Protein AF-J6IDW9-F1 (afdb_monomer)

Foldseek 3Di:
DVVVVVVVVLVVDPCNVVVVVVVVVVVVVVCCPDPNNVVVVVQQQDDDPPGGVVVVVCVVVVVVVVVVVVVVVVVCCVPNQVVDPVSVVVVVVVVVCVPVVVVVCVVVCVVVVD

Radius of gyration: 20.42 Å; Cα contacts (8 Å, |Δi|>4): 34; chains: 1; bounding box: 52×36×47 Å

pLDDT: mean 88.26, std 11.67, range [52.59, 97.94]

Secondary structure (DSSP, 8-state):
-HHHHHHHHHHTSTTHHHHHHHHHHHHHHHHHTSTTHHHHHHHHT-EETTEEHHHHHHHHHHHHHHHHHHHHHHHHHHHSTTSSHHHHHHHHHHHHHHHHHHHHHHHTTTTTT-

Sequence (114 aa):
MKLIAILK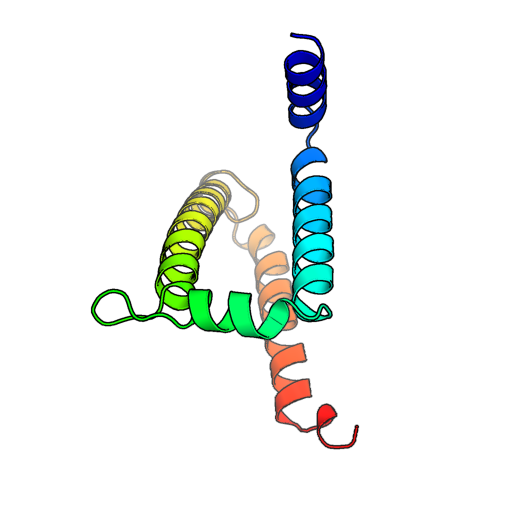GFFSKNQSSGVLLILCVVLSLTIANSPMAESFQALLDQEVGPYSISMWINDALMAIFFLLVGLEIKREILKGELSDIRSASLPIVAAIGGMIVPAVIFSLGLFQYF

Mean predicted aligned error: 7.86 Å

Structure (mmCIF, N/CA/C/O backbone):
data_AF-J6IDW9-F1
#
_entry.id   AF-J6IDW9-F1
#
loop_
_atom_site.group_PDB
_atom_site.id
_atom_site.type_symbol
_atom_site.label_atom_id
_atom_site.label_alt_id
_atom_site.label_comp_id
_atom_site.label_asym_id
_atom_site.label_entity_id
_atom_site.label_seq_id
_atom_site.pdbx_PDB_ins_code
_atom_site.Cartn_x
_atom_site.Cartn_y
_atom_site.Cartn_z
_atom_site.occupancy
_atom_site.B_iso_or_equiv
_atom_site.auth_seq_id
_atom_site.auth_comp_id
_atom_site.auth_asym_id
_atom_site.auth_atom_id
_atom_site.pdbx_PDB_model_num
ATOM 1 N N . MET A 1 1 ? 29.881 11.940 11.364 1.00 60.53 1 MET A N 1
ATOM 2 C CA . MET A 1 1 ? 29.074 12.279 12.566 1.00 60.53 1 MET A CA 1
ATOM 3 C C . MET A 1 1 ? 28.038 13.390 12.333 1.00 60.53 1 MET A C 1
ATOM 5 O O . MET A 1 1 ? 26.935 13.247 12.840 1.00 60.53 1 MET A O 1
ATOM 9 N N . LYS A 1 2 ? 28.3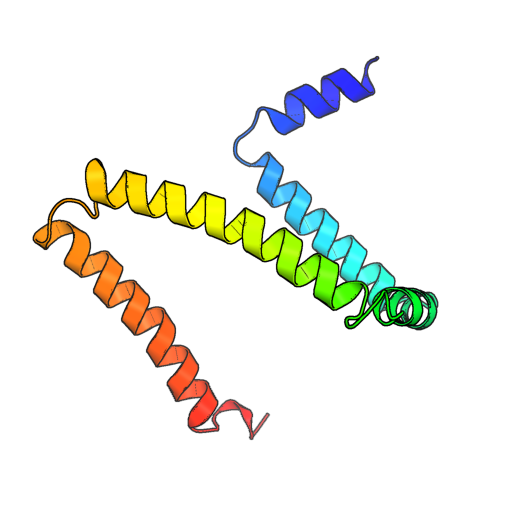05 14.442 11.530 1.00 60.31 2 LYS A N 1
ATOM 10 C CA . LYS A 1 2 ? 27.306 15.498 11.214 1.00 60.31 2 LYS A CA 1
ATOM 11 C C . LYS A 1 2 ? 26.077 15.005 10.427 1.00 60.31 2 LYS A C 1
ATOM 13 O O . LYS A 1 2 ? 24.967 15.403 10.748 1.00 60.31 2 LYS A O 1
ATOM 18 N N . LEU A 1 3 ? 26.256 14.097 9.462 1.00 67.94 3 LEU A N 1
ATOM 19 C CA . LEU A 1 3 ? 25.152 13.548 8.655 1.00 67.94 3 LEU A CA 1
ATOM 20 C C . LEU A 1 3 ? 24.111 12.810 9.512 1.00 67.94 3 LEU A C 1
ATOM 22 O O . LEU A 1 3 ? 22.916 13.026 9.367 1.00 67.94 3 LEU A O 1
ATOM 26 N N . ILE A 1 4 ? 24.577 12.003 10.468 1.00 72.19 4 ILE A N 1
ATOM 27 C CA . ILE A 1 4 ? 23.711 11.262 11.393 1.00 72.19 4 ILE A CA 1
ATOM 28 C C . ILE A 1 4 ? 22.938 12.230 12.301 1.00 72.19 4 ILE A C 1
ATOM 30 O O . ILE A 1 4 ? 21.759 12.011 12.546 1.00 72.19 4 ILE A O 1
ATOM 34 N N . ALA A 1 5 ? 23.559 13.327 12.752 1.00 71.44 5 ALA A N 1
ATOM 35 C CA . ALA A 1 5 ? 22.882 14.349 13.553 1.00 71.44 5 ALA A CA 1
ATOM 36 C C . ALA A 1 5 ? 21.793 15.100 12.758 1.00 71.44 5 ALA A C 1
ATOM 38 O O . ALA A 1 5 ? 20.717 15.359 13.294 1.00 71.44 5 ALA A O 1
ATOM 39 N N . ILE A 1 6 ? 22.042 15.388 11.474 1.00 68.81 6 ILE A N 1
ATOM 40 C CA . ILE A 1 6 ? 21.066 16.017 10.568 1.00 68.81 6 ILE A CA 1
ATOM 41 C C . ILE A 1 6 ? 19.889 15.071 10.307 1.00 68.81 6 ILE A C 1
ATOM 43 O O . ILE A 1 6 ? 18.742 15.483 10.448 1.00 68.81 6 ILE A O 1
ATOM 47 N N . LEU A 1 7 ? 20.158 13.793 10.015 1.00 68.75 7 LEU A N 1
ATOM 48 C CA . LEU A 1 7 ? 19.113 12.780 9.843 1.00 68.75 7 LEU A CA 1
ATOM 49 C C . LEU A 1 7 ? 18.279 12.615 11.120 1.00 68.75 7 LEU A C 1
ATOM 51 O O . LEU A 1 7 ? 17.056 12.592 11.053 1.00 68.75 7 LEU A O 1
ATOM 55 N N . LYS A 1 8 ? 18.912 12.598 12.298 1.00 66.31 8 LYS A N 1
ATOM 56 C CA . LYS A 1 8 ? 18.208 12.475 13.583 1.00 66.31 8 LYS A CA 1
ATOM 57 C C . LYS A 1 8 ? 17.284 13.669 13.866 1.00 66.31 8 LYS A C 1
ATOM 59 O O . LYS A 1 8 ? 16.171 13.469 14.341 1.00 66.31 8 LYS A O 1
ATOM 64 N N . GLY A 1 9 ? 17.714 14.891 13.537 1.00 65.19 9 GLY A N 1
ATOM 65 C CA . GLY A 1 9 ? 16.885 16.101 13.645 1.00 65.19 9 GLY A CA 1
ATOM 66 C C . GLY A 1 9 ? 15.796 16.211 12.570 1.00 65.19 9 GLY A C 1
ATOM 67 O O . GLY A 1 9 ? 14.788 16.883 12.776 1.00 65.19 9 GLY A O 1
ATOM 68 N N . PHE A 1 10 ? 15.972 15.535 11.431 1.00 64.75 10 PHE A N 1
ATOM 69 C CA . PHE A 1 10 ? 14.960 15.458 10.380 1.00 64.75 10 PHE A CA 1
ATOM 70 C C . PHE A 1 10 ? 13.876 14.427 10.715 1.00 64.75 10 PHE A C 1
ATOM 72 O O . PHE A 1 10 ? 12.696 14.705 10.525 1.00 64.75 10 PHE A O 1
ATOM 79 N N . PHE A 1 11 ? 14.252 13.268 11.267 1.00 65.50 11 PHE A N 1
ATOM 80 C CA . PHE A 1 11 ? 13.330 12.210 11.703 1.00 65.50 11 PHE A CA 1
ATOM 81 C C . PHE A 1 11 ? 12.538 12.558 12.974 1.00 65.50 11 PHE A C 1
ATOM 83 O O . PHE A 1 11 ? 11.536 11.911 13.254 1.00 65.50 11 PHE A O 1
ATOM 90 N N . SER A 1 12 ? 12.931 13.590 13.732 1.00 66.75 12 SER A N 1
ATOM 91 C CA . SER A 1 12 ? 12.208 14.008 14.944 1.00 66.75 12 SER A CA 1
ATOM 92 C C . SER A 1 12 ? 10.954 14.852 14.671 1.00 66.75 12 SER A C 1
ATOM 94 O O . SER A 1 12 ? 10.291 15.276 15.616 1.00 66.75 12 SER A O 1
ATOM 96 N N . LYS A 1 13 ? 10.645 15.163 13.406 1.00 70.44 13 LYS A N 1
ATOM 97 C CA . LYS A 1 13 ? 9.480 15.972 13.019 1.00 70.44 13 LYS A CA 1
ATOM 98 C C . LYS A 1 13 ? 8.375 15.075 12.461 1.00 70.44 13 LYS A C 1
ATOM 100 O O . LYS A 1 13 ? 8.643 14.280 11.567 1.00 70.44 13 LYS A O 1
ATOM 105 N N . ASN A 1 14 ? 7.123 15.277 12.888 1.00 66.50 14 ASN A N 1
ATOM 106 C CA . ASN A 1 14 ? 5.953 14.533 12.379 1.00 66.50 14 ASN A CA 1
ATOM 107 C C . ASN A 1 14 ? 5.796 14.565 10.843 1.00 66.50 14 ASN A C 1
ATOM 109 O O . ASN A 1 14 ? 5.167 13.680 10.281 1.00 66.50 14 ASN A O 1
ATOM 113 N N . GLN A 1 15 ? 6.364 15.561 10.152 1.00 76.25 15 GLN A N 1
ATOM 114 C CA . GLN A 1 15 ? 6.323 15.678 8.684 1.00 76.25 15 GLN A CA 1
ATOM 115 C C . GLN A 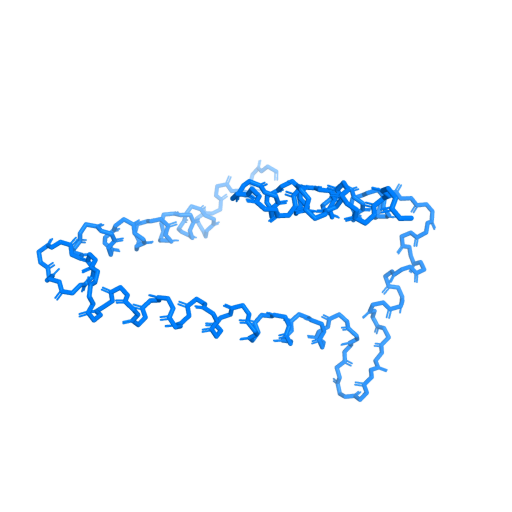1 15 ? 7.416 14.877 7.946 1.00 76.25 15 GLN A C 1
ATOM 117 O O . GLN A 1 15 ? 7.411 14.826 6.718 1.00 76.25 15 GLN A O 1
ATOM 122 N N . SER A 1 16 ? 8.354 14.252 8.662 1.00 81.44 16 SER A N 1
ATOM 123 C CA . SER A 1 16 ? 9.511 13.574 8.061 1.00 81.44 16 SER A CA 1
ATOM 124 C C . SER A 1 16 ? 9.127 12.381 7.181 1.00 81.44 16 SER A C 1
ATOM 126 O O . SER A 1 16 ? 9.686 12.197 6.100 1.00 81.44 16 SER A O 1
ATOM 128 N N . SER A 1 17 ? 8.122 11.607 7.603 1.00 84.44 17 SER A N 1
ATOM 129 C CA . SER A 1 17 ? 7.636 10.433 6.868 1.00 84.44 17 SER A CA 1
ATOM 130 C C . SER A 1 17 ? 7.020 10.804 5.518 1.00 84.44 17 SER A C 1
ATOM 132 O O . SER A 1 17 ? 7.280 10.129 4.525 1.00 84.44 17 SER A O 1
ATOM 134 N N . GLY A 1 18 ? 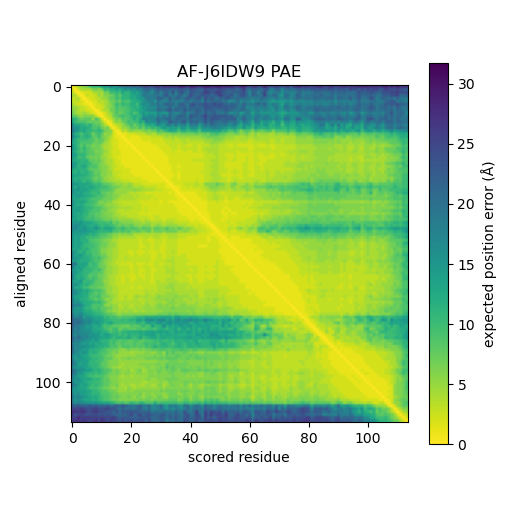6.268 11.908 5.452 1.00 88.75 18 GLY A N 1
ATOM 135 C CA . GLY A 1 18 ? 5.669 12.400 4.209 1.00 88.75 18 GLY A CA 1
ATOM 136 C C . GLY A 1 18 ? 6.714 12.831 3.177 1.00 88.75 18 GLY A C 1
ATOM 137 O O . GLY A 1 18 ? 6.608 12.476 2.006 1.00 88.75 18 GLY A O 1
ATOM 138 N N . VAL A 1 19 ? 7.767 13.536 3.608 1.00 90.00 19 VAL A N 1
ATOM 139 C CA . VAL A 1 19 ? 8.869 13.939 2.714 1.00 90.00 19 VAL A CA 1
ATOM 140 C C . VAL A 1 19 ? 9.616 12.718 2.178 1.00 90.00 19 VAL A C 1
ATOM 142 O O . VAL A 1 19 ? 9.936 12.664 0.992 1.00 90.00 19 VAL A O 1
ATOM 145 N N . LEU A 1 20 ? 9.866 11.724 3.035 1.00 90.75 20 LEU A N 1
ATOM 146 C CA . LEU A 1 20 ? 10.535 10.489 2.634 1.00 90.75 20 LEU A CA 1
ATOM 147 C C . LEU A 1 20 ? 9.701 9.696 1.616 1.00 90.75 20 LEU A C 1
ATOM 149 O O . LEU A 1 20 ? 10.254 9.235 0.621 1.00 90.75 20 LEU A O 1
ATOM 153 N N . LEU A 1 21 ? 8.380 9.607 1.809 1.00 92.88 21 LEU A N 1
ATOM 154 C CA . LEU A 1 21 ? 7.471 8.984 0.840 1.00 92.88 21 LEU A CA 1
ATOM 155 C C . LEU A 1 21 ? 7.527 9.673 -0.528 1.00 92.88 21 LEU A C 1
ATOM 157 O O . LEU A 1 21 ? 7.681 8.996 -1.541 1.00 92.88 21 LEU A O 1
ATOM 161 N N . ILE A 1 22 ? 7.460 11.007 -0.566 1.00 94.25 22 ILE A N 1
ATOM 162 C CA . ILE A 1 22 ? 7.553 11.767 -1.824 1.00 94.25 22 ILE A CA 1
ATOM 163 C C . ILE A 1 22 ? 8.890 11.497 -2.520 1.00 94.25 22 ILE A C 1
ATOM 165 O O . ILE A 1 22 ? 8.921 11.278 -3.729 1.00 94.25 22 ILE A O 1
ATOM 169 N N . LEU A 1 23 ? 9.991 11.465 -1.766 1.00 95.56 23 LEU A N 1
ATOM 170 C CA . LEU A 1 23 ? 11.311 11.156 -2.310 1.00 95.56 23 LEU A CA 1
ATOM 171 C C . LEU A 1 23 ? 11.339 9.750 -2.932 1.00 95.56 23 LEU A C 1
ATOM 173 O O . LEU A 1 23 ? 11.808 9.597 -4.059 1.00 95.56 23 LEU A O 1
ATOM 177 N N . CYS A 1 24 ? 10.78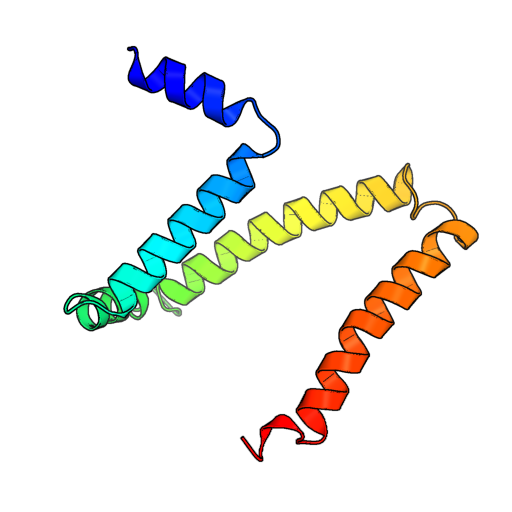9 8.740 -2.250 1.00 95.88 24 CYS A N 1
ATOM 178 C CA . CYS A 1 24 ? 10.663 7.384 -2.792 1.00 95.88 24 CYS A CA 1
ATOM 179 C C . CYS A 1 24 ? 9.837 7.346 -4.085 1.00 95.88 24 CYS A C 1
ATOM 181 O O . CYS A 1 24 ? 10.247 6.686 -5.038 1.00 95.88 24 CYS A O 1
ATOM 183 N N . VAL A 1 25 ? 8.719 8.078 -4.153 1.00 97.00 25 VAL A N 1
ATOM 184 C CA . VAL A 1 25 ? 7.891 8.171 -5.369 1.00 97.00 25 VAL A CA 1
ATOM 185 C C . VAL A 1 25 ? 8.675 8.800 -6.521 1.00 97.00 25 VAL A C 1
ATOM 187 O O . VAL A 1 25 ? 8.686 8.252 -7.621 1.00 97.00 25 VAL A O 1
ATOM 190 N N . VAL A 1 26 ? 9.380 9.908 -6.276 1.00 97.88 26 VAL A N 1
ATOM 191 C CA . VAL A 1 26 ? 10.208 10.569 -7.298 1.00 97.88 26 VAL A CA 1
ATOM 192 C C . VAL A 1 26 ? 11.307 9.635 -7.802 1.00 97.88 26 VAL A C 1
ATOM 194 O O . VAL A 1 26 ? 11.505 9.528 -9.013 1.00 97.88 26 VAL A O 1
ATOM 197 N N . LEU A 1 27 ? 11.992 8.916 -6.906 1.00 96.81 27 LEU A N 1
ATOM 198 C CA . LEU A 1 27 ? 12.995 7.921 -7.296 1.00 96.81 27 LEU A CA 1
ATOM 199 C C . LEU A 1 27 ? 12.380 6.791 -8.126 1.00 96.81 27 LEU A C 1
ATOM 201 O O . LEU A 1 27 ? 12.922 6.451 -9.175 1.00 96.81 27 LEU A O 1
ATOM 205 N N . SER A 1 28 ? 11.235 6.253 -7.700 1.00 95.69 28 SER A N 1
ATOM 206 C CA . SER A 1 28 ? 10.530 5.188 -8.418 1.00 95.69 28 SER A CA 1
ATOM 207 C C . SER A 1 28 ? 10.143 5.622 -9.832 1.00 95.69 28 SER A C 1
ATOM 209 O O . SER A 1 28 ? 10.403 4.895 -10.787 1.00 95.69 28 SER A O 1
ATOM 211 N N . LEU A 1 29 ? 9.570 6.821 -9.985 1.00 97.00 29 LEU A N 1
ATOM 212 C CA . LEU A 1 29 ? 9.210 7.372 -11.293 1.00 97.00 29 LEU A CA 1
ATOM 213 C C . LEU A 1 29 ? 10.442 7.635 -12.160 1.00 97.00 29 LEU A C 1
ATOM 215 O O . LEU A 1 29 ? 10.406 7.381 -13.361 1.00 97.00 29 LEU A O 1
ATOM 219 N N . THR A 1 30 ? 11.538 8.106 -11.561 1.00 97.44 30 THR A N 1
ATOM 220 C CA . THR A 1 30 ? 12.797 8.332 -12.283 1.00 97.44 30 THR A CA 1
ATOM 221 C C . THR A 1 30 ? 13.344 7.022 -12.844 1.00 97.44 30 THR A C 1
ATOM 223 O O . THR A 1 30 ? 13.694 6.968 -14.018 1.00 97.44 30 THR A O 1
ATOM 226 N N . ILE A 1 31 ? 13.369 5.953 -12.040 1.00 96.56 31 ILE A N 1
ATOM 227 C CA . ILE A 1 31 ? 13.823 4.627 -12.482 1.00 96.56 31 ILE A CA 1
ATOM 228 C C . ILE A 1 31 ? 12.905 4.092 -13.587 1.00 96.56 31 ILE A C 1
ATOM 230 O O . ILE A 1 31 ? 13.405 3.684 -14.635 1.00 96.56 31 ILE A O 1
ATOM 234 N N . ALA A 1 32 ? 11.584 4.168 -13.394 1.00 95.56 32 ALA A N 1
ATOM 235 C CA . ALA A 1 32 ? 10.587 3.664 -14.342 1.00 95.56 32 ALA A CA 1
ATOM 236 C C . ALA A 1 32 ? 10.607 4.371 -15.711 1.00 95.56 32 ALA A C 1
ATOM 238 O O . ALA A 1 32 ? 10.227 3.769 -16.708 1.00 95.56 32 ALA A O 1
ATOM 239 N N . ASN A 1 33 ? 11.066 5.625 -15.774 1.00 97.19 33 ASN A N 1
ATOM 240 C CA . ASN A 1 33 ? 11.188 6.395 -17.021 1.00 97.19 33 ASN A CA 1
ATOM 241 C C . ASN A 1 33 ? 12.628 6.444 -17.565 1.00 97.19 33 ASN A C 1
ATOM 243 O O . ASN A 1 33 ? 12.928 7.221 -18.471 1.00 97.19 33 ASN A O 1
ATOM 247 N N . SER A 1 34 ? 13.539 5.647 -17.005 1.00 95.94 34 SER A N 1
ATOM 248 C CA . SER A 1 34 ? 14.941 5.592 -17.423 1.00 95.94 34 SER A CA 1
ATOM 249 C C . SER A 1 34 ? 15.248 4.318 -18.220 1.00 95.94 34 SER A C 1
ATOM 251 O O . SER A 1 34 ? 14.496 3.347 -18.137 1.00 95.94 34 SER A O 1
ATOM 253 N N . PRO A 1 35 ? 16.400 4.241 -18.915 1.00 95.31 35 PRO A N 1
ATOM 254 C CA . PRO A 1 35 ? 16.847 3.009 -19.576 1.00 95.31 35 PRO A CA 1
ATOM 255 C C . PRO A 1 35 ? 17.020 1.810 -18.628 1.00 95.31 35 PRO A C 1
ATOM 257 O O . PRO A 1 35 ? 17.125 0.678 -19.082 1.00 95.31 35 PRO A O 1
ATOM 260 N N . MET A 1 36 ? 17.065 2.042 -17.310 1.00 94.44 36 MET A N 1
ATOM 261 C CA . MET A 1 36 ? 17.163 0.987 -16.297 1.00 94.44 36 MET A CA 1
ATOM 262 C C . MET A 1 36 ? 15.812 0.329 -15.972 1.00 94.44 36 MET A C 1
ATOM 264 O O . MET A 1 36 ? 15.802 -0.665 -15.243 1.00 94.44 36 MET A O 1
ATOM 268 N N . ALA A 1 37 ? 14.694 0.843 -16.498 1.00 95.81 37 ALA A N 1
ATOM 269 C CA . ALA A 1 37 ? 13.348 0.371 -16.177 1.00 95.81 37 ALA A CA 1
ATOM 270 C C . ALA A 1 37 ? 13.181 -1.139 -16.405 1.00 95.81 37 ALA A C 1
ATOM 272 O O . ALA A 1 37 ? 12.789 -1.848 -15.482 1.00 95.81 37 ALA A O 1
AT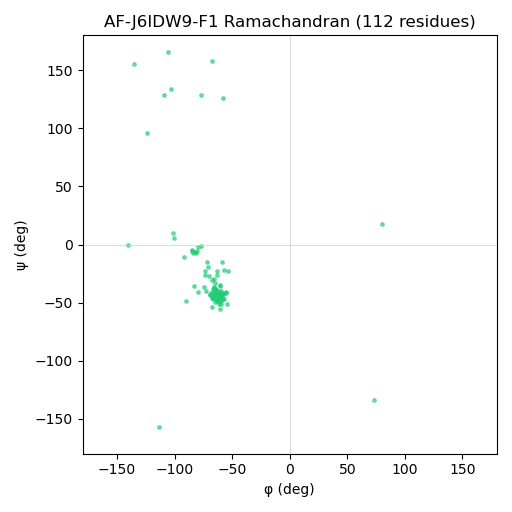OM 273 N N . GLU A 1 38 ? 13.561 -1.648 -17.582 1.00 94.94 38 GLU A N 1
ATOM 274 C CA . GLU A 1 38 ? 13.442 -3.078 -17.905 1.00 94.94 38 GLU A CA 1
ATOM 275 C C . GLU A 1 38 ? 14.284 -3.957 -16.975 1.00 94.94 38 GLU A C 1
ATOM 277 O O . GLU A 1 38 ? 13.810 -4.979 -16.488 1.00 94.94 38 GLU A O 1
ATOM 282 N N . SER A 1 39 ? 15.517 -3.540 -16.668 1.00 95.50 39 SER A N 1
ATOM 283 C CA . SER A 1 39 ? 16.401 -4.298 -15.773 1.00 95.50 39 SER A CA 1
ATOM 284 C C . SER A 1 39 ? 15.878 -4.360 -14.336 1.00 95.50 39 SER A C 1
ATOM 286 O O . SER A 1 39 ? 15.987 -5.392 -13.675 1.00 95.50 39 SER A O 1
ATOM 288 N N . PHE A 1 40 ? 15.282 -3.267 -13.854 1.00 95.62 40 PHE A N 1
ATOM 289 C CA . PHE A 1 40 ? 14.698 -3.202 -12.521 1.00 95.62 40 PHE A CA 1
ATOM 290 C C . PHE A 1 40 ? 13.393 -4.000 -12.445 1.00 95.62 40 PHE A C 1
ATOM 292 O O . PHE A 1 40 ? 13.178 -4.729 -11.479 1.00 95.62 40 PHE A O 1
ATOM 299 N N . GLN A 1 41 ? 12.562 -3.923 -13.486 1.00 95.56 41 GLN A N 1
ATOM 300 C CA . GLN A 1 41 ? 11.340 -4.712 -13.602 1.00 95.56 41 GLN A CA 1
ATOM 301 C C . GLN A 1 41 ? 11.651 -6.215 -13.648 1.00 95.56 41 GLN A C 1
ATOM 303 O O . GLN A 1 41 ? 11.063 -6.975 -12.890 1.00 95.56 41 GLN A O 1
ATOM 308 N N . ALA A 1 42 ? 12.651 -6.636 -14.429 1.00 96.06 42 ALA A N 1
ATOM 309 C CA . ALA A 1 42 ? 13.084 -8.034 -14.480 1.00 96.06 42 ALA A CA 1
ATOM 310 C C . ALA A 1 42 ? 13.578 -8.560 -13.120 1.00 96.06 42 ALA A C 1
ATOM 312 O O . ALA A 1 42 ? 13.350 -9.722 -12.789 1.00 96.06 42 ALA A O 1
ATOM 313 N N . LEU A 1 43 ? 14.225 -7.711 -12.312 1.00 95.94 43 LEU A N 1
ATOM 314 C CA . LEU A 1 43 ? 14.595 -8.055 -10.937 1.00 95.94 43 LEU A CA 1
ATOM 315 C C . LEU A 1 43 ? 13.349 -8.235 -10.065 1.00 95.94 43 LEU A C 1
ATOM 317 O O . LEU A 1 43 ? 13.256 -9.207 -9.326 1.00 95.94 43 LEU A O 1
ATOM 321 N N . LEU A 1 44 ? 12.382 -7.322 -10.147 1.00 95.75 44 LEU A N 1
ATOM 322 C CA . LEU A 1 44 ? 11.141 -7.410 -9.376 1.00 95.75 44 LEU A CA 1
ATOM 323 C C . LEU A 1 44 ? 10.274 -8.615 -9.764 1.00 95.75 44 LEU A C 1
ATOM 325 O O . LEU A 1 44 ? 9.611 -9.192 -8.900 1.00 95.75 44 LEU A O 1
ATOM 329 N N . ASP A 1 45 ? 10.305 -9.003 -11.033 1.00 96.56 45 ASP A N 1
ATOM 330 C CA . ASP A 1 45 ? 9.556 -10.138 -11.570 1.00 96.56 45 ASP A CA 1
ATOM 331 C C . ASP A 1 45 ? 10.278 -11.475 -11.366 1.00 96.56 45 ASP A C 1
ATOM 333 O O . ASP A 1 45 ? 9.695 -12.532 -11.603 1.00 96.56 45 ASP A O 1
ATOM 337 N N . GLN A 1 46 ? 11.523 -11.456 -10.879 1.00 96.94 46 GLN A N 1
ATOM 338 C CA . GLN A 1 46 ? 12.253 -12.674 -10.558 1.00 96.94 46 GLN A CA 1
ATOM 339 C C . GLN A 1 46 ? 11.482 -13.497 -9.521 1.00 96.94 46 GLN A C 1
ATOM 341 O O . GLN A 1 46 ? 11.136 -13.015 -8.440 1.00 96.94 46 GLN A O 1
ATOM 346 N N . GLU A 1 47 ? 11.235 -14.763 -9.841 1.00 96.06 47 GLU A N 1
ATOM 347 C CA . GLU A 1 47 ? 10.538 -15.679 -8.947 1.00 96.06 47 GLU A CA 1
ATOM 348 C C . GLU A 1 47 ? 11.467 -16.168 -7.833 1.00 96.06 47 GLU A C 1
ATOM 350 O O . GLU A 1 47 ? 12.579 -16.650 -8.070 1.00 96.06 47 GLU A O 1
ATOM 355 N N . VAL A 1 48 ? 10.995 -16.051 -6.592 1.00 94.44 48 VAL A N 1
ATOM 356 C CA . VAL A 1 48 ? 11.655 -16.579 -5.399 1.00 94.44 48 VAL A CA 1
ATOM 357 C C . VAL A 1 48 ? 10.661 -17.497 -4.696 1.00 94.44 48 VAL A C 1
ATOM 359 O O . VAL A 1 48 ? 9.790 -17.067 -3.938 1.00 94.44 48 VAL A O 1
ATOM 362 N N . GLY A 1 49 ? 10.779 -18.796 -4.972 1.00 92.31 49 GLY A N 1
ATOM 363 C CA . GLY A 1 49 ? 9.781 -19.777 -4.553 1.00 92.31 49 GLY A CA 1
ATOM 364 C C . GLY A 1 49 ? 8.505 -19.651 -5.398 1.00 92.31 49 GLY A C 1
ATOM 365 O O . GLY A 1 49 ? 8.620 -19.583 -6.616 1.00 92.31 49 GLY A O 1
ATOM 366 N N . PRO A 1 50 ? 7.300 -19.646 -4.797 1.00 92.94 50 PRO A N 1
ATOM 367 C CA . PRO A 1 50 ? 6.041 -19.617 -5.548 1.00 92.94 50 PRO A CA 1
ATOM 368 C C . PRO A 1 50 ? 5.620 -18.223 -6.041 1.00 92.94 50 PRO A C 1
ATOM 370 O O . PRO A 1 50 ? 4.613 -18.116 -6.734 1.00 92.94 50 PRO A O 1
ATOM 373 N N . TYR A 1 51 ? 6.338 -17.163 -5.658 1.00 95.06 51 TYR A N 1
ATOM 374 C CA . TYR A 1 51 ? 5.943 -15.778 -5.913 1.00 95.06 51 TYR A CA 1
ATOM 375 C C . TYR A 1 51 ? 7.124 -14.939 -6.410 1.00 95.06 51 TYR A C 1
ATOM 377 O O . TYR A 1 51 ? 8.283 -15.236 -6.110 1.00 95.06 51 TYR A O 1
ATOM 385 N N . SER A 1 52 ? 6.830 -13.863 -7.142 1.00 96.88 52 SER A N 1
ATOM 386 C CA . SER A 1 52 ? 7.826 -12.871 -7.554 1.00 96.88 52 SER A CA 1
ATOM 387 C C . SER A 1 52 ? 8.366 -12.080 -6.358 1.00 96.88 52 SER A C 1
ATOM 389 O O . SER A 1 52 ? 7.703 -11.946 -5.322 1.00 96.88 52 SER A O 1
ATOM 391 N N . ILE A 1 53 ? 9.560 -11.498 -6.503 1.00 96.69 53 ILE A N 1
ATOM 392 C CA . ILE A 1 53 ? 10.124 -10.570 -5.508 1.00 96.69 53 ILE A CA 1
ATOM 393 C C . ILE A 1 53 ? 9.149 -9.417 -5.231 1.00 96.69 53 ILE A C 1
ATOM 395 O O . ILE A 1 53 ? 8.942 -9.054 -4.072 1.00 96.69 53 ILE A O 1
ATOM 399 N N . SER A 1 54 ? 8.510 -8.871 -6.268 1.00 95.81 54 SER A N 1
ATOM 400 C CA . SER A 1 54 ? 7.502 -7.815 -6.127 1.00 95.81 54 SER A CA 1
ATOM 401 C C . SER A 1 54 ? 6.327 -8.232 -5.245 1.00 95.81 54 SER A C 1
ATOM 403 O O . SER A 1 54 ? 5.914 -7.455 -4.384 1.00 95.81 54 SER A O 1
ATOM 405 N N . MET A 1 55 ? 5.824 -9.458 -5.406 1.00 95.81 55 MET A N 1
ATOM 406 C CA . MET A 1 55 ? 4.708 -9.976 -4.619 1.00 95.81 55 MET A CA 1
ATOM 407 C C . MET A 1 55 ? 5.111 -10.209 -3.160 1.00 95.81 55 MET A C 1
ATOM 409 O O . MET A 1 55 ? 4.401 -9.769 -2.260 1.00 95.81 55 MET A O 1
ATOM 413 N N . TRP A 1 56 ? 6.295 -10.779 -2.912 1.00 96.94 56 TRP A N 1
ATOM 414 C CA . TRP A 1 56 ? 6.836 -10.917 -1.555 1.00 96.94 56 TRP A CA 1
ATOM 415 C C . TRP A 1 56 ? 6.972 -9.579 -0.832 1.00 96.94 56 TRP A C 1
ATOM 417 O O . TRP A 1 56 ? 6.588 -9.458 0.331 1.00 96.94 56 TRP A O 1
ATOM 427 N N . ILE A 1 57 ? 7.527 -8.573 -1.514 1.00 96.44 57 ILE A N 1
ATOM 428 C CA . ILE A 1 57 ? 7.689 -7.228 -0.955 1.00 96.44 57 ILE A CA 1
ATOM 429 C C . ILE A 1 57 ? 6.319 -6.620 -0.652 1.00 96.44 57 ILE A C 1
ATOM 431 O O . ILE A 1 57 ? 6.140 -6.061 0.430 1.00 96.44 57 ILE A O 1
ATOM 435 N N . ASN A 1 58 ? 5.364 -6.734 -1.581 1.00 96.06 58 ASN A N 1
ATOM 436 C CA . ASN A 1 58 ? 4.023 -6.187 -1.409 1.00 96.06 58 ASN A CA 1
ATOM 437 C C . ASN A 1 58 ? 3.331 -6.813 -0.196 1.00 96.06 58 ASN A C 1
ATOM 439 O O . ASN A 1 58 ? 2.989 -6.094 0.739 1.00 96.06 58 ASN A O 1
ATOM 443 N N . ASP A 1 59 ? 3.232 -8.139 -0.149 1.00 95.69 59 ASP A N 1
ATOM 444 C CA . ASP A 1 59 ? 2.521 -8.837 0.919 1.00 95.69 59 ASP A CA 1
ATOM 445 C C . ASP A 1 59 ? 3.180 -8.614 2.283 1.00 95.69 59 ASP A C 1
ATOM 447 O O . ASP A 1 59 ? 2.491 -8.341 3.267 1.00 95.69 59 ASP A O 1
ATOM 451 N N . ALA A 1 60 ? 4.514 -8.658 2.361 1.00 96.38 60 ALA A N 1
ATOM 452 C CA . ALA A 1 60 ? 5.226 -8.442 3.617 1.00 96.38 60 ALA A CA 1
ATOM 453 C C . ALA A 1 60 ? 5.071 -7.002 4.134 1.00 96.38 60 ALA A C 1
ATOM 455 O O . ALA A 1 60 ? 4.777 -6.794 5.316 1.00 96.38 60 ALA A O 1
ATOM 456 N N . LEU A 1 61 ? 5.246 -5.997 3.266 1.00 96.50 61 LEU A N 1
ATOM 457 C CA . LEU A 1 61 ? 5.089 -4.594 3.656 1.00 96.50 61 LEU A CA 1
ATOM 458 C C . LEU A 1 61 ? 3.631 -4.264 3.984 1.00 96.50 61 LEU A C 1
ATOM 460 O O . LEU A 1 61 ? 3.377 -3.586 4.981 1.00 96.50 61 LEU A O 1
ATOM 464 N N . MET A 1 62 ? 2.676 -4.776 3.205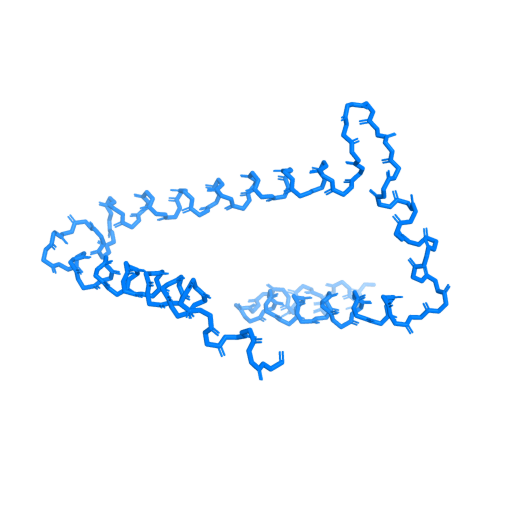 1.00 96.75 62 MET A N 1
ATOM 465 C CA . MET A 1 62 ? 1.249 -4.595 3.464 1.00 96.75 62 MET A CA 1
ATOM 466 C C . MET A 1 62 ? 0.818 -5.291 4.753 1.00 96.75 62 MET A C 1
ATOM 468 O O . MET A 1 62 ? 0.042 -4.710 5.507 1.00 96.75 62 MET A O 1
ATOM 472 N N . ALA A 1 63 ? 1.353 -6.472 5.073 1.00 97.56 63 ALA A N 1
ATOM 473 C CA . ALA A 1 63 ? 1.085 -7.143 6.343 1.00 97.56 63 ALA A CA 1
ATOM 474 C C . ALA A 1 63 ? 1.542 -6.293 7.539 1.00 97.56 63 ALA A C 1
ATOM 476 O O . ALA A 1 63 ? 0.785 -6.116 8.496 1.00 97.56 63 ALA A O 1
ATOM 477 N N . ILE A 1 64 ? 2.745 -5.708 7.475 1.00 97.62 64 ILE A N 1
ATOM 478 C CA . ILE A 1 64 ? 3.244 -4.798 8.519 1.00 97.62 64 ILE A CA 1
ATOM 479 C C . ILE A 1 64 ? 2.381 -3.531 8.590 1.00 97.62 64 ILE A C 1
ATOM 481 O O . ILE A 1 64 ? 2.000 -3.104 9.681 1.00 97.62 64 ILE A O 1
ATOM 485 N N . PHE A 1 65 ? 2.041 -2.939 7.443 1.00 96.31 65 PHE A N 1
ATOM 486 C CA . PHE A 1 65 ? 1.202 -1.744 7.371 1.00 96.31 65 PHE A CA 1
ATOM 487 C C . PHE A 1 65 ? -0.184 -1.984 7.982 1.00 96.31 65 PHE A C 1
ATOM 489 O O . PHE A 1 65 ? -0.605 -1.243 8.870 1.00 96.31 65 PHE A O 1
ATOM 496 N N . PHE A 1 66 ? -0.872 -3.051 7.573 1.00 97.00 66 PHE A N 1
ATOM 497 C CA . PHE A 1 66 ? -2.192 -3.396 8.095 1.00 97.00 66 PHE A CA 1
ATOM 498 C C . PHE A 1 66 ? -2.161 -3.826 9.557 1.00 97.00 66 PHE A C 1
ATOM 500 O O . PHE A 1 66 ? -3.123 -3.559 10.271 1.00 97.00 66 PHE A O 1
ATOM 507 N N . LEU A 1 67 ? -1.071 -4.429 10.039 1.00 97.94 67 LEU A N 1
ATOM 508 C CA . LEU A 1 67 ? -0.895 -4.679 11.467 1.00 97.94 67 LEU A CA 1
ATOM 509 C C . LEU A 1 67 ? -0.894 -3.359 12.252 1.00 97.94 67 LEU A C 1
ATOM 511 O O . LEU A 1 67 ? -1.629 -3.231 13.229 1.00 97.94 67 LEU A O 1
ATOM 515 N N . LEU A 1 68 ? -0.107 -2.370 11.816 1.00 96.62 68 LEU A N 1
ATOM 516 C CA . LEU A 1 68 ? -0.042 -1.057 12.466 1.00 96.62 68 LEU A CA 1
ATOM 517 C C . LEU A 1 68 ? -1.386 -0.326 12.403 1.00 96.62 68 LEU A C 1
ATOM 519 O O . LEU A 1 68 ? -1.873 0.143 13.431 1.00 96.62 68 LEU A O 1
ATOM 523 N N . VAL A 1 69 ? -2.016 -0.288 11.227 1.00 95.88 69 VAL A N 1
ATOM 524 C CA . VAL A 1 69 ? -3.351 0.301 11.048 1.00 95.88 69 VAL A CA 1
ATOM 525 C C . VAL A 1 69 ? -4.389 -0.427 11.904 1.00 95.88 69 VAL A C 1
ATOM 527 O O . VAL A 1 69 ? -5.212 0.215 12.545 1.00 95.88 69 VAL A O 1
ATOM 530 N N . GLY A 1 70 ? -4.339 -1.756 11.985 1.00 96.38 70 GLY A N 1
ATOM 531 C CA . GLY A 1 70 ? -5.254 -2.549 12.802 1.00 96.38 70 GLY A CA 1
ATOM 532 C C . GLY A 1 70 ? -5.107 -2.270 14.299 1.00 96.38 70 GLY A C 1
ATOM 533 O O . GLY A 1 70 ? -6.108 -2.151 15.008 1.00 96.38 70 GLY A O 1
ATOM 534 N N . LEU A 1 71 ? -3.873 -2.113 14.789 1.00 96.44 71 LEU A N 1
ATOM 535 C CA . LEU A 1 71 ? -3.609 -1.704 16.173 1.00 96.44 71 LEU A CA 1
ATOM 536 C C . LEU A 1 71 ? -4.127 -0.289 16.456 1.00 96.44 71 LEU A C 1
ATOM 538 O O . LEU A 1 71 ? -4.693 -0.048 17.523 1.00 96.44 71 LEU A O 1
ATOM 542 N N . GLU A 1 72 ? -3.978 0.616 15.494 1.00 93.88 72 GLU A N 1
ATOM 543 C CA . GLU A 1 72 ? -4.457 1.991 15.585 1.00 93.88 72 GLU A CA 1
ATOM 544 C C . GLU A 1 72 ? -5.990 2.065 15.595 1.00 93.88 72 GLU A C 1
ATOM 546 O O . GLU A 1 72 ? -6.581 2.680 16.480 1.00 93.88 72 GLU A O 1
ATOM 551 N N . ILE A 1 73 ? -6.658 1.332 14.701 1.00 93.75 73 ILE A N 1
ATOM 552 C CA . ILE A 1 73 ? -8.121 1.212 14.692 1.00 93.75 73 ILE A CA 1
ATOM 553 C C . ILE A 1 73 ? -8.611 0.612 16.013 1.00 93.75 73 ILE A C 1
ATOM 555 O O . ILE A 1 73 ? -9.556 1.120 16.612 1.00 93.75 73 ILE A O 1
ATOM 559 N N . LYS A 1 74 ? -7.949 -0.434 16.527 1.00 93.81 74 LYS A N 1
ATOM 560 C CA . LYS A 1 74 ? -8.288 -1.006 17.838 1.00 93.81 74 LYS A CA 1
ATOM 561 C C . LYS A 1 74 ? -8.147 0.029 18.961 1.00 93.81 74 LYS A C 1
ATOM 563 O O . LYS A 1 74 ? -8.979 0.051 19.867 1.00 93.81 74 LYS A O 1
ATOM 568 N N . ARG A 1 75 ? -7.115 0.880 18.920 1.00 93.88 75 ARG A N 1
ATOM 569 C CA . ARG A 1 75 ? -6.910 1.981 19.877 1.00 93.88 75 ARG A CA 1
ATOM 570 C C . ARG A 1 75 ? -8.062 2.988 19.817 1.00 93.88 75 ARG A C 1
ATOM 572 O O . ARG A 1 75 ? -8.599 3.331 20.871 1.00 93.88 75 ARG A O 1
ATOM 579 N N . GLU A 1 76 ? -8.470 3.392 18.616 1.00 91.38 76 GLU A N 1
ATOM 580 C CA . GLU A 1 76 ? -9.582 4.325 18.386 1.00 91.38 76 GLU A CA 1
ATOM 581 C C . GLU A 1 76 ? -10.938 3.751 18.823 1.00 91.38 76 GLU A C 1
ATOM 583 O O . GLU A 1 76 ? -11.737 4.454 19.436 1.00 91.38 76 GLU A O 1
ATOM 588 N N . ILE A 1 77 ? -11.183 2.457 18.601 1.00 91.50 77 ILE A N 1
ATOM 589 C CA . ILE A 1 77 ? -12.405 1.780 19.067 1.00 91.50 77 ILE A CA 1
ATOM 590 C C . ILE A 1 77 ? -12.457 1.712 20.601 1.00 91.50 77 ILE A C 1
ATOM 592 O O . ILE A 1 77 ? -13.526 1.817 21.190 1.00 91.50 77 ILE A O 1
ATOM 596 N N . LEU A 1 78 ? -11.317 1.518 21.273 1.00 92.19 78 LEU A N 1
ATOM 597 C CA . LEU A 1 78 ? -11.290 1.354 22.731 1.00 92.19 78 LEU A CA 1
ATOM 598 C C . LEU A 1 78 ? -11.309 2.676 23.503 1.00 92.19 78 LEU A C 1
ATOM 600 O O . LEU A 1 78 ? -11.839 2.718 24.612 1.00 92.19 78 LEU A O 1
ATOM 604 N N . LYS A 1 79 ? -10.649 3.718 22.988 1.00 89.06 79 LYS A N 1
ATOM 605 C CA . LYS A 1 79 ? -10.404 4.969 23.733 1.00 89.06 79 LYS A CA 1
ATOM 606 C C . LYS A 1 79 ? -10.544 6.242 22.895 1.00 89.06 79 LYS A C 1
ATOM 608 O O . LYS A 1 79 ? -10.301 7.321 23.427 1.00 89.06 79 LYS A O 1
ATOM 613 N N . GLY A 1 80 ? -10.855 6.120 21.610 1.00 84.19 80 GLY A N 1
ATOM 614 C CA . GLY A 1 80 ? -10.884 7.233 20.668 1.00 84.19 80 GLY A CA 1
ATOM 615 C C . GLY A 1 80 ? -12.282 7.538 20.145 1.00 84.19 80 GLY A C 1
ATOM 616 O O . GLY A 1 80 ? -13.288 7.202 20.775 1.00 84.19 80 GLY A O 1
ATOM 617 N N . GLU A 1 81 ? -12.349 8.183 18.984 1.00 79.62 81 GLU A N 1
ATOM 618 C CA . GLU A 1 81 ? -13.605 8.718 18.431 1.00 79.62 81 GLU A CA 1
ATOM 619 C C . GLU A 1 81 ? -14.565 7.626 17.938 1.00 79.62 81 GLU A C 1
ATOM 621 O O . GLU A 1 81 ? -15.770 7.850 17.825 1.00 79.62 81 GLU A O 1
ATOM 626 N N . LEU A 1 82 ? -14.041 6.421 17.694 1.00 82.44 82 LEU A N 1
ATOM 627 C CA . LEU A 1 82 ? -14.820 5.254 17.283 1.00 82.44 82 LEU A CA 1
ATOM 628 C C . LEU A 1 82 ? -15.435 4.485 18.464 1.00 82.44 82 LEU A C 1
ATOM 630 O O . LEU A 1 82 ? -16.169 3.524 18.241 1.00 82.44 82 LEU A O 1
ATOM 634 N N . SER A 1 83 ? -15.139 4.879 19.707 1.00 85.44 83 SER A N 1
ATOM 635 C CA . SER A 1 83 ? -15.652 4.201 20.906 1.00 85.44 83 SER A CA 1
ATOM 636 C C . SER A 1 83 ? -17.134 4.473 21.182 1.00 85.44 83 SER A C 1
ATOM 638 O O . SER A 1 83 ? -17.814 3.635 21.774 1.00 85.44 83 SER A O 1
ATOM 640 N N . ASP A 1 84 ? -17.653 5.613 20.722 1.00 88.25 84 ASP A N 1
ATOM 641 C CA . ASP A 1 84 ? -19.056 5.994 20.857 1.00 88.25 84 ASP A CA 1
ATOM 642 C C . ASP A 1 84 ? -19.769 5.939 19.501 1.00 88.25 84 ASP A C 1
ATOM 644 O O . ASP A 1 84 ? -19.332 6.544 18.524 1.00 88.25 84 ASP A O 1
ATOM 648 N N . ILE A 1 85 ? -20.909 5.247 19.439 1.00 82.75 85 ILE A N 1
ATOM 649 C CA . ILE A 1 85 ? -21.657 5.004 18.192 1.00 82.75 85 ILE A CA 1
ATOM 650 C C . ILE A 1 85 ? -22.101 6.313 17.531 1.00 82.75 85 ILE A C 1
ATOM 652 O O . ILE A 1 85 ? -22.106 6.416 16.301 1.00 82.75 85 ILE A O 1
ATOM 656 N N . ARG A 1 86 ? -22.468 7.329 18.326 1.00 85.56 86 ARG A N 1
ATOM 657 C CA . ARG A 1 86 ? -22.895 8.622 17.779 1.00 85.56 86 ARG A CA 1
ATOM 658 C C . ARG A 1 86 ? -21.726 9.317 17.080 1.00 85.56 86 ARG A C 1
ATOM 660 O O . ARG A 1 86 ? -21.909 9.815 15.971 1.00 85.56 86 ARG A O 1
ATOM 667 N N . SER A 1 87 ? -20.540 9.273 17.680 1.00 83.25 87 SER A N 1
ATOM 668 C CA . SER A 1 87 ? -19.314 9.872 17.139 1.00 83.25 87 SER A CA 1
ATOM 669 C C . SER A 1 87 ? -18.731 9.069 15.967 1.00 83.25 87 SER A C 1
ATOM 671 O O . SER A 1 87 ? -18.317 9.653 14.970 1.00 83.25 87 SER A O 1
ATOM 673 N N . ALA A 1 88 ? -18.812 7.736 16.016 1.00 88.94 88 ALA A N 1
ATOM 674 C CA . ALA A 1 88 ? -18.335 6.835 14.966 1.00 88.94 88 ALA A CA 1
ATOM 675 C C . ALA A 1 88 ? -19.174 6.887 13.676 1.00 88.94 88 ALA A C 1
ATOM 677 O O . ALA A 1 88 ? -18.664 6.615 12.588 1.00 88.94 88 ALA A O 1
ATOM 678 N N . SER A 1 89 ? -20.461 7.238 13.780 1.00 90.94 89 SER A N 1
ATOM 679 C CA . SER A 1 89 ? -21.389 7.233 12.642 1.00 90.94 89 SER A CA 1
ATOM 680 C C . SER A 1 89 ? -20.928 8.117 11.476 1.00 90.94 89 SER A C 1
ATOM 682 O O . SER A 1 89 ? -20.995 7.690 10.323 1.00 90.94 89 SER A O 1
ATOM 684 N N . LEU A 1 90 ? -20.405 9.314 11.763 1.00 91.44 90 LEU A N 1
ATOM 685 C CA . LEU A 1 90 ? -19.954 10.259 10.743 1.00 91.44 90 LEU A CA 1
ATOM 686 C C . LEU A 1 90 ? -18.710 9.742 9.987 1.00 91.44 90 LEU A C 1
ATOM 688 O O . LEU A 1 90 ? -18.793 9.645 8.760 1.00 91.44 90 LEU A O 1
ATOM 692 N N . PRO A 1 91 ? -17.601 9.345 10.650 1.00 90.56 91 PRO A N 1
ATOM 693 C CA . PRO A 1 91 ? -16.458 8.719 9.984 1.00 90.56 91 PRO A CA 1
ATOM 694 C C . PRO A 1 91 ? -16.822 7.472 9.176 1.00 90.56 91 PRO A C 1
ATOM 696 O O . PRO A 1 91 ? -16.324 7.304 8.066 1.00 90.56 91 PRO A O 1
ATOM 699 N N . ILE A 1 92 ? -17.710 6.614 9.694 1.00 91.94 92 ILE A N 1
ATOM 700 C CA . ILE A 1 92 ? -18.123 5.383 9.005 1.00 91.94 92 ILE A CA 1
ATOM 701 C C . ILE A 1 92 ? -18.866 5.713 7.709 1.00 91.94 92 ILE A C 1
ATOM 703 O O . ILE A 1 92 ? -18.518 5.189 6.652 1.00 91.94 92 ILE A O 1
ATOM 707 N N . VAL A 1 93 ? -19.862 6.601 7.761 1.00 94.44 93 VAL A N 1
ATOM 708 C CA . VAL A 1 93 ? -20.616 7.005 6.564 1.00 94.44 93 VAL A CA 1
ATOM 709 C C . VAL A 1 93 ? -19.708 7.727 5.568 1.00 94.44 93 VAL A C 1
ATOM 711 O O . VAL A 1 93 ? -19.791 7.457 4.370 1.00 94.44 93 VAL A O 1
ATOM 714 N N . ALA A 1 94 ? -18.805 8.590 6.043 1.00 93.81 94 ALA A N 1
ATOM 715 C CA . ALA A 1 94 ? -17.826 9.264 5.196 1.00 93.81 94 ALA A CA 1
ATOM 716 C C . ALA A 1 94 ? -16.880 8.269 4.501 1.00 93.81 94 ALA A C 1
ATOM 718 O O . ALA A 1 94 ? -16.641 8.398 3.302 1.00 93.81 94 ALA A O 1
ATOM 719 N N . ALA A 1 95 ? -16.392 7.247 5.211 1.00 93.81 95 ALA A N 1
ATOM 720 C CA . ALA A 1 95 ? -15.535 6.205 4.648 1.00 93.81 95 ALA A CA 1
ATOM 721 C C . ALA A 1 95 ? -16.280 5.329 3.629 1.00 93.81 95 ALA A C 1
ATOM 723 O O . ALA A 1 95 ? -15.768 5.079 2.538 1.00 93.81 95 ALA A O 1
ATOM 724 N N . ILE A 1 96 ? -17.511 4.911 3.945 1.00 96.50 96 ILE A N 1
ATOM 725 C CA . ILE A 1 96 ? -18.360 4.140 3.026 1.00 96.50 96 ILE A CA 1
ATOM 726 C C . ILE A 1 96 ? -18.647 4.957 1.763 1.00 96.50 96 ILE A C 1
ATOM 728 O O . ILE A 1 96 ? -18.475 4.449 0.657 1.00 96.50 96 ILE A O 1
ATOM 732 N N . GLY A 1 97 ? -19.029 6.229 1.907 1.00 95.44 97 GLY A N 1
ATOM 733 C CA . GLY A 1 97 ? -19.242 7.131 0.776 1.00 95.44 97 GLY A CA 1
ATOM 734 C C . GLY A 1 97 ? -17.972 7.323 -0.055 1.00 95.44 97 GLY A C 1
ATOM 735 O O . GLY A 1 97 ? -18.013 7.196 -1.277 1.00 95.44 97 GLY A O 1
ATOM 736 N N . GLY A 1 98 ? -16.833 7.539 0.608 1.00 95.19 98 GLY A N 1
ATOM 737 C CA . GLY A 1 98 ? -15.520 7.675 -0.023 1.00 95.19 98 GLY A CA 1
ATOM 738 C C . GLY A 1 98 ? -15.043 6.422 -0.763 1.00 95.19 98 GLY A C 1
ATOM 739 O O . GLY A 1 98 ? -14.237 6.546 -1.677 1.00 95.19 98 GLY A O 1
ATOM 740 N N . MET A 1 99 ? -15.555 5.235 -0.424 1.00 95.44 99 MET A N 1
ATOM 741 C CA . MET A 1 99 ? -15.275 3.982 -1.135 1.00 95.44 99 MET A CA 1
ATOM 742 C C . MET A 1 99 ? -16.281 3.715 -2.266 1.00 95.44 99 MET A C 1
ATOM 744 O O . MET A 1 99 ? -15.886 3.405 -3.389 1.00 95.44 99 MET A O 1
ATOM 748 N N . ILE A 1 100 ? -17.584 3.829 -1.983 1.00 96.81 100 ILE A N 1
ATOM 749 C CA . ILE A 1 100 ? -18.653 3.473 -2.927 1.00 96.81 100 ILE A CA 1
ATOM 750 C C . ILE A 1 100 ? -18.697 4.450 -4.101 1.00 96.81 100 ILE A C 1
ATOM 752 O O . ILE A 1 100 ? -18.833 4.013 -5.242 1.00 96.81 1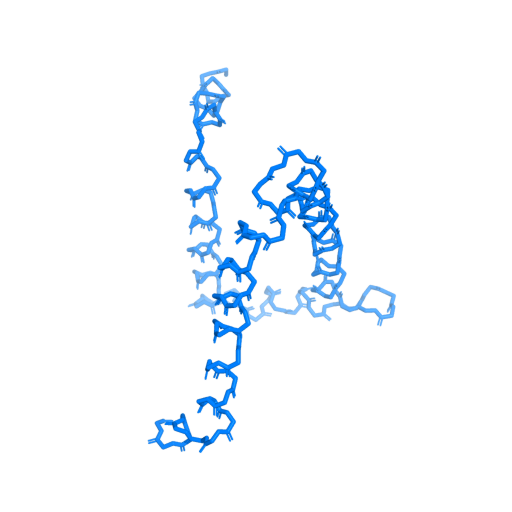00 ILE A O 1
ATOM 756 N N . VAL A 1 101 ? -18.577 5.759 -3.851 1.00 94.56 101 VAL A N 1
ATOM 757 C CA . VAL A 1 101 ? -18.710 6.770 -4.910 1.00 94.56 101 VAL A CA 1
ATOM 758 C C . VAL A 1 101 ? -17.640 6.588 -5.999 1.00 94.56 101 VAL A C 1
ATOM 760 O O . VAL A 1 101 ? -18.028 6.456 -7.162 1.00 94.56 101 VAL A O 1
ATOM 763 N N . PRO A 1 102 ? -16.328 6.483 -5.689 1.00 91.88 102 PRO A N 1
ATOM 764 C CA . PRO A 1 102 ? -15.318 6.207 -6.711 1.00 91.88 102 PRO A CA 1
ATOM 765 C C . PRO A 1 102 ? -15.516 4.862 -7.421 1.00 91.88 102 PRO A C 1
ATOM 767 O O . PRO A 1 102 ? -15.363 4.796 -8.639 1.00 91.88 102 PRO A O 1
ATOM 770 N N . ALA A 1 103 ? -15.900 3.806 -6.693 1.00 92.12 103 ALA A N 1
ATOM 771 C CA . ALA A 1 103 ? -16.121 2.480 -7.274 1.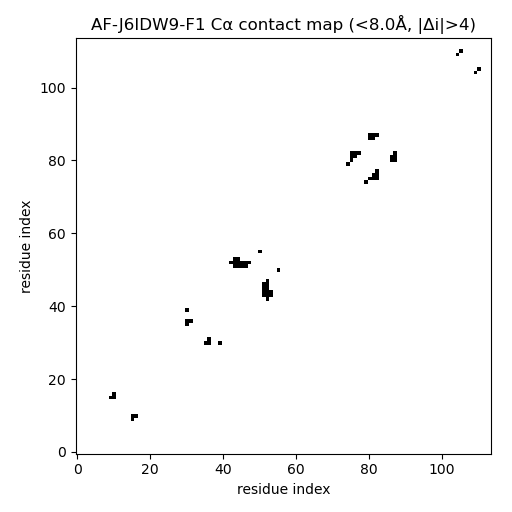00 92.12 103 ALA A CA 1
ATOM 772 C C . ALA A 1 103 ? -17.271 2.472 -8.297 1.00 92.12 103 ALA A C 1
ATOM 774 O O . ALA A 1 103 ? -17.138 1.901 -9.379 1.00 92.12 103 ALA A O 1
ATOM 775 N N . VAL A 1 104 ? -18.383 3.145 -7.984 1.00 93.06 104 VAL A N 1
ATOM 776 C CA . VAL A 1 104 ? -19.539 3.273 -8.882 1.00 93.06 104 VAL A CA 1
ATOM 777 C C . VAL A 1 104 ? -19.205 4.146 -10.094 1.00 93.06 104 VAL A C 1
ATOM 779 O O . VAL A 1 104 ? -19.533 3.764 -11.214 1.00 93.06 104 VAL A O 1
ATOM 782 N N . ILE A 1 105 ? -18.514 5.278 -9.901 1.00 90.56 105 ILE A N 1
ATOM 783 C CA . ILE A 1 105 ? -18.065 6.152 -11.002 1.00 90.56 105 ILE A CA 1
ATOM 784 C C . ILE A 1 105 ? -17.186 5.379 -11.990 1.00 90.56 105 ILE A C 1
ATOM 786 O O . ILE A 1 105 ? -17.401 5.464 -13.200 1.00 90.56 105 ILE A O 1
ATOM 790 N N . PHE A 1 106 ? -16.222 4.609 -11.476 1.00 88.00 106 PHE A N 1
ATOM 791 C CA . PHE A 1 106 ? -15.360 3.768 -12.300 1.00 88.00 106 PHE A CA 1
ATOM 792 C C . PHE A 1 106 ? -16.165 2.679 -13.024 1.00 88.00 106 PHE A C 1
ATOM 794 O O . PHE A 1 106 ? -16.060 2.542 -14.241 1.00 88.00 106 PHE A O 1
ATOM 801 N N . SER A 1 107 ? -17.028 1.952 -12.303 1.00 87.69 107 SER A N 1
ATOM 802 C CA . SER A 1 107 ? -17.815 0.844 -12.863 1.00 87.69 107 SER A CA 1
ATOM 803 C C . SER A 1 107 ? -18.843 1.273 -13.912 1.00 87.69 107 SER A C 1
ATOM 805 O O . SER A 1 107 ? -19.163 0.477 -14.791 1.00 87.69 107 SER A O 1
ATOM 807 N N . LEU A 1 108 ? -19.390 2.487 -13.826 1.00 88.62 108 LEU A N 1
ATOM 808 C CA . LEU A 1 108 ? -20.350 3.014 -14.803 1.00 88.62 108 LEU A CA 1
ATOM 809 C C . LEU A 1 108 ? -19.684 3.484 -16.108 1.00 88.62 108 LEU A C 1
ATOM 811 O O . LEU A 1 108 ? -20.382 3.905 -17.028 1.00 88.62 108 LEU A O 1
ATOM 815 N N . GLY A 1 109 ? -18.353 3.403 -16.215 1.00 70.69 109 GLY A N 1
ATOM 816 C CA . GLY A 1 109 ? -17.642 3.650 -17.468 1.00 70.69 109 GLY A CA 1
ATOM 817 C C . GLY A 1 109 ? -17.433 5.126 -17.809 1.00 70.69 109 GLY A C 1
ATOM 818 O O . GLY A 1 109 ? -17.092 5.431 -18.949 1.00 70.69 109 GLY A O 1
ATOM 819 N N . LEU A 1 110 ? -17.553 6.053 -16.846 1.00 64.38 110 LEU A N 1
ATOM 820 C CA . LEU A 1 110 ? -17.178 7.465 -17.059 1.00 64.38 110 LEU A CA 1
ATOM 821 C C . LEU A 1 110 ? -15.709 7.629 -17.508 1.00 64.38 110 LEU A C 1
ATOM 823 O O . LEU A 1 110 ? -15.372 8.626 -18.137 1.00 64.38 110 LEU A O 1
ATOM 827 N N . PHE A 1 111 ? -14.856 6.640 -17.228 1.00 61.44 111 PHE A N 1
ATOM 828 C CA . PHE A 1 111 ? -13.449 6.590 -17.642 1.00 61.44 111 PHE A CA 1
ATOM 829 C C . PHE A 1 111 ? -13.191 5.887 -18.981 1.00 61.44 111 PHE A C 1
ATOM 831 O O . PHE A 1 111 ? -12.088 5.978 -19.496 1.00 61.44 111 PHE A O 1
ATOM 838 N N . GLN A 1 112 ? -14.172 5.195 -19.565 1.00 59.75 112 GLN A N 1
ATOM 839 C CA . GLN A 1 112 ? -13.974 4.422 -20.801 1.00 59.75 112 GLN A CA 1
ATOM 840 C C . GLN A 1 112 ? -14.048 5.292 -22.072 1.00 59.75 112 GLN A C 1
ATOM 842 O O . GLN A 1 112 ? -13.792 4.809 -23.171 1.00 59.75 112 GLN A O 1
ATOM 847 N N . TYR A 1 113 ? -14.405 6.570 -21.904 1.00 56.28 113 TYR A N 1
ATOM 848 C CA . TYR A 1 113 ? -14.486 7.603 -22.942 1.00 56.28 113 TYR A CA 1
ATOM 849 C C . TYR A 1 113 ? -13.269 8.555 -22.963 1.00 56.28 113 TYR A C 1
ATOM 851 O O . TYR A 1 113 ? -13.292 9.523 -23.725 1.00 56.28 113 TYR A O 1
ATOM 859 N N . PHE A 1 114 ? -12.237 8.301 -22.147 1.00 52.59 114 PHE A N 1
ATOM 860 C CA . PHE A 1 114 ? -10.977 9.056 -22.103 1.00 52.59 114 PHE A CA 1
ATOM 861 C C . PHE A 1 114 ? -9.774 8.168 -22.421 1.00 52.59 114 PHE A C 1
ATOM 863 O O . PHE A 1 114 ? -9.789 6.987 -22.009 1.00 52.59 114 PHE A O 1
#

Solvent-accessible surface area (backbone atoms only — not comparable to full-atom values): 6393 Å² total; per-residue (Å²): 114,68,65,60,52,52,49,53,65,45,65,73,40,94,64,36,64,60,54,50,51,52,50,52,50,53,51,51,52,51,43,63,75,37,94,58,24,65,63,53,49,55,56,34,60,37,67,62,82,99,40,28,44,49,54,54,52,48,54,54,52,48,51,53,49,50,49,53,51,49,54,50,51,52,48,27,42,73,76,39,64,52,51,40,70,79,61,27,48,58,61,51,53,51,50,52,48,68,50,51,52,57,52,50,48,56,72,71,43,74,61,75,83,107